Protein AF-A0A9Q3KN08-F1 (afdb_monomer)

Sequence (167 aa):
MHKSVTAKLELLTNTCDRIVSKYHVQDDEMENFSTRNINDQLRALKDYVLEVAESASQFSTHLARSDSGRKKLKEEILAQVEKIHKNYEPNPHMPRNSTALTEEKLSVKESMTPFLGENVISEKDISKLEEWPTFCGEGEYSHIEFIRTIDMLQEDFHIANEIIVGK

Solvent-accessible surface area (backbone atoms only — not comparable to full-atom values): 10447 Å² total; per-residue (Å²): 116,67,72,62,54,52,53,52,50,52,52,47,50,54,50,50,52,54,50,51,55,55,52,54,53,51,52,54,52,52,51,53,52,53,52,51,53,51,52,54,51,52,49,55,51,52,53,52,53,50,54,51,51,52,52,52,53,52,50,52,55,52,50,55,50,50,52,53,51,53,51,51,52,52,54,51,51,52,53,51,51,52,54,49,60,76,71,57,74,83,65,90,85,59,83,80,81,78,78,71,93,62,88,77,84,77,76,90,71,90,82,82,82,85,89,73,80,96,73,80,77,48,75,71,64,67,63,67,55,91,71,72,91,75,88,76,86,82,64,89,80,55,69,67,58,56,50,50,55,52,54,49,48,30,67,80,63,66,53,56,67,52,71,78,71,71,109

pLDDT: mean 70.45, std 17.95, range [32.62, 93.94]

Foldseek 3Di:
DVVVVVVVVVVVVVVVVVVVVVVVVVVVVVVVVVVVVVVVVVVVVVVVVVVVVVVVVVVVVVVVVVVVVVVVVVVVVVVVVVVCVVPDDDDPPDDPPDPDPDPPPDDDDDDDDDDDDDDPPDVVNVVVPPDDPDPPVPDDDDPPVNVVVVVVCCVVRVDDPCVVVVD

Secondary structure (DSSP, 8-state):
-HHHHHHHHHHHHHHHHHHHHHHHHHHHHHHHHHHHHHHHHHHHHHHHHHHHHHHHHHHHHHHHHHHHHHHHHHHHHHHHHHHHHHH-PPPTTS-----------------------S----HHHHTT-S------SSS---HHHHHHHHHHHHHHH---HHHHHT-

Organism: NCBI:txid1389203

Structure (mmCIF, N/CA/C/O backbone):
data_AF-A0A9Q3KN08-F1
#
_entry.id   AF-A0A9Q3KN08-F1
#
loop_
_atom_site.group_PDB
_atom_site.id
_atom_site.type_symbol
_atom_site.label_atom_id
_atom_site.label_alt_id
_atom_site.label_comp_id
_atom_site.label_asym_id
_atom_site.label_entity_id
_atom_site.label_seq_id
_atom_site.pdbx_PDB_ins_code
_atom_site.Cartn_x
_atom_site.Cartn_y
_atom_site.Cartn_z
_atom_site.occupancy
_atom_site.B_iso_or_equiv
_atom_site.auth_seq_id
_atom_site.auth_comp_id
_atom_site.auth_asym_id
_atom_site.auth_atom_id
_atom_site.pdbx_PDB_model_num
ATOM 1 N N . MET A 1 1 ? 49.202 -3.964 -64.948 1.00 61.00 1 MET A N 1
ATOM 2 C CA . MET A 1 1 ? 47.805 -3.982 -64.449 1.00 61.00 1 MET A CA 1
ATOM 3 C C . MET A 1 1 ? 47.645 -4.630 -63.068 1.00 61.00 1 MET A C 1
ATOM 5 O O . MET A 1 1 ? 46.907 -4.074 -62.271 1.00 61.00 1 MET A O 1
ATOM 9 N N . HIS A 1 2 ? 48.361 -5.710 -62.723 1.00 64.31 2 HIS A N 1
ATOM 10 C CA . HIS A 1 2 ? 48.192 -6.418 -61.435 1.00 64.31 2 HIS A CA 1
ATOM 11 C C . HIS A 1 2 ? 48.351 -5.565 -60.158 1.00 64.31 2 HIS A C 1
ATOM 13 O O . HIS A 1 2 ? 47.497 -5.643 -59.285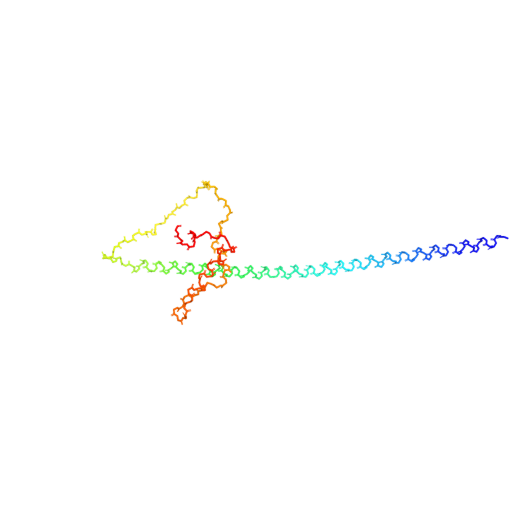 1.00 64.31 2 HIS A O 1
ATOM 19 N N . LYS A 1 3 ? 49.360 -4.684 -60.069 1.00 70.31 3 LYS A N 1
ATOM 20 C CA . LYS A 1 3 ? 49.598 -3.856 -58.864 1.00 70.31 3 LYS A CA 1
ATOM 21 C C . LYS A 1 3 ? 48.425 -2.929 -58.493 1.00 70.31 3 LYS A C 1
ATOM 23 O O . LYS A 1 3 ? 48.208 -2.652 -57.322 1.00 70.31 3 LYS A O 1
ATOM 28 N N . SER A 1 4 ? 47.655 -2.470 -59.485 1.00 76.00 4 SER A N 1
ATOM 29 C CA . SER A 1 4 ? 46.492 -1.597 -59.262 1.00 76.00 4 SER A CA 1
ATOM 30 C C . SER A 1 4 ? 45.286 -2.364 -58.713 1.00 76.00 4 SER A C 1
ATOM 32 O O . SER A 1 4 ? 44.517 -1.817 -57.929 1.00 76.00 4 SER A O 1
ATOM 34 N N . VAL A 1 5 ? 45.138 -3.634 -59.096 1.00 80.94 5 VAL A N 1
ATOM 35 C CA . VAL A 1 5 ? 44.069 -4.505 -58.590 1.00 80.94 5 VAL A CA 1
ATOM 36 C C . VAL A 1 5 ? 44.349 -4.889 -57.139 1.00 80.94 5 VAL A C 1
ATOM 38 O O . VAL A 1 5 ? 43.453 -4.798 -56.307 1.00 80.94 5 VAL A O 1
ATOM 41 N N . THR A 1 6 ? 45.600 -5.220 -56.811 1.00 86.12 6 THR A N 1
ATOM 42 C CA . THR A 1 6 ? 46.008 -5.557 -55.439 1.00 86.12 6 THR A CA 1
ATOM 43 C C . THR A 1 6 ? 45.791 -4.391 -54.472 1.00 86.12 6 THR A C 1
ATOM 45 O O . THR A 1 6 ? 45.184 -4.586 -53.427 1.00 86.12 6 THR A O 1
ATOM 48 N N . ALA A 1 7 ? 46.171 -3.166 -54.854 1.00 86.38 7 ALA A N 1
ATOM 49 C CA . ALA A 1 7 ? 45.967 -1.982 -54.013 1.00 86.38 7 ALA A CA 1
ATOM 50 C C . ALA A 1 7 ? 44.479 -1.667 -53.762 1.00 86.38 7 ALA A C 1
ATOM 52 O O . ALA A 1 7 ? 44.102 -1.230 -52.678 1.00 86.38 7 ALA A O 1
ATOM 53 N N . LYS A 1 8 ? 43.613 -1.903 -54.757 1.00 88.69 8 LYS A N 1
ATOM 54 C CA . LYS A 1 8 ? 42.161 -1.725 -54.601 1.00 88.69 8 LYS A CA 1
ATOM 55 C C . LYS A 1 8 ? 41.542 -2.784 -53.689 1.00 88.69 8 LYS A C 1
ATOM 57 O O . LYS A 1 8 ? 40.646 -2.451 -52.922 1.00 88.69 8 LYS A O 1
ATOM 62 N N . LEU A 1 9 ? 42.016 -4.028 -53.765 1.00 88.69 9 LEU A N 1
ATOM 63 C CA . LEU A 1 9 ? 41.582 -5.100 -52.867 1.00 88.69 9 LEU A CA 1
ATOM 64 C C . LEU A 1 9 ? 42.005 -4.822 -51.425 1.00 88.69 9 LEU A C 1
ATOM 66 O O . LEU A 1 9 ? 41.185 -4.937 -50.527 1.00 88.69 9 LEU A O 1
ATOM 70 N N . GLU A 1 10 ? 43.240 -4.377 -51.211 1.00 92.00 10 GLU A N 1
ATOM 71 C CA . GLU A 1 10 ? 43.739 -4.020 -49.880 1.00 92.00 10 GLU A CA 1
ATOM 72 C C . GLU A 1 10 ? 42.962 -2.843 -49.270 1.00 92.00 10 GLU A C 1
ATOM 74 O O . GLU A 1 10 ? 42.571 -2.885 -48.105 1.00 92.00 10 GLU A O 1
ATOM 79 N N . LEU A 1 11 ? 42.645 -1.822 -50.074 1.00 91.00 11 LEU A N 1
ATOM 80 C CA . LEU A 1 11 ? 41.787 -0.717 -49.643 1.00 91.00 11 LEU A CA 1
ATOM 81 C C . LEU A 1 11 ? 40.379 -1.195 -49.262 1.00 91.00 11 LEU A C 1
ATOM 83 O O . LEU A 1 11 ? 39.814 -0.712 -48.279 1.00 91.00 11 LEU A O 1
ATOM 87 N N . LEU A 1 12 ? 39.811 -2.130 -50.027 1.00 91.50 12 LEU A N 1
ATOM 88 C CA . LEU A 1 12 ? 38.492 -2.688 -49.747 1.00 91.50 12 LEU A CA 1
ATOM 89 C C . LEU A 1 12 ? 38.499 -3.485 -48.440 1.00 91.50 12 LEU A C 1
ATOM 91 O O . LEU A 1 12 ? 37.649 -3.231 -47.593 1.00 91.50 12 LEU A O 1
ATOM 95 N N . THR A 1 13 ? 39.485 -4.360 -48.241 1.00 92.50 13 THR A N 1
ATOM 96 C CA . THR A 1 13 ? 39.648 -5.132 -47.000 1.00 92.50 13 THR A CA 1
ATOM 97 C C . THR A 1 13 ? 39.771 -4.212 -45.790 1.00 92.50 13 THR A C 1
ATOM 99 O O . THR A 1 13 ? 38.979 -4.322 -44.861 1.00 92.50 13 THR A O 1
ATOM 102 N N . ASN A 1 14 ? 40.651 -3.209 -45.852 1.00 90.75 14 ASN A N 1
ATOM 103 C CA . ASN A 1 14 ? 40.814 -2.238 -44.766 1.00 90.75 14 ASN A CA 1
ATOM 104 C C . ASN A 1 14 ? 39.527 -1.448 -44.480 1.00 90.75 14 ASN A C 1
ATOM 106 O O . ASN A 1 14 ? 39.251 -1.070 -43.340 1.00 90.75 14 ASN A O 1
ATOM 110 N N . THR A 1 15 ? 38.724 -1.178 -45.512 1.00 90.81 15 THR A N 1
ATOM 111 C CA . THR A 1 15 ? 37.438 -0.493 -45.345 1.00 90.81 15 THR A CA 1
ATOM 112 C C . THR A 1 15 ? 36.413 -1.407 -44.681 1.00 90.81 15 THR A C 1
ATOM 114 O O . THR A 1 15 ? 35.706 -0.958 -43.779 1.00 90.81 15 THR A O 1
ATOM 117 N N . CYS A 1 16 ? 36.352 -2.678 -45.083 1.00 89.81 16 CYS A N 1
ATOM 118 C CA . CYS A 1 16 ? 35.501 -3.687 -44.460 1.00 89.81 16 CYS A CA 1
ATOM 119 C C . CYS A 1 16 ? 35.864 -3.889 -42.986 1.00 89.81 16 CYS A C 1
ATOM 121 O O . CYS A 1 16 ? 34.974 -3.804 -42.144 1.00 89.81 16 CYS A O 1
ATOM 123 N N . ASP A 1 17 ? 37.147 -4.039 -42.661 1.00 91.12 17 ASP A N 1
ATOM 124 C CA . ASP A 1 17 ? 37.608 -4.215 -41.280 1.00 91.12 17 ASP A CA 1
ATOM 125 C C . ASP A 1 17 ? 37.247 -3.006 -40.416 1.00 91.12 17 ASP A C 1
ATOM 127 O O . ASP A 1 17 ? 36.697 -3.148 -39.325 1.00 91.12 17 ASP A O 1
ATOM 131 N N . ARG A 1 18 ? 37.444 -1.788 -40.937 1.00 88.62 18 ARG A N 1
ATOM 132 C CA . ARG A 1 18 ? 37.076 -0.559 -40.221 1.00 88.62 18 ARG A CA 1
ATOM 133 C C . ARG A 1 18 ? 35.571 -0.449 -39.977 1.00 88.62 18 ARG A C 1
ATOM 135 O O . ARG A 1 18 ? 35.161 0.077 -38.945 1.00 88.62 18 ARG A O 1
ATOM 142 N N . ILE A 1 19 ? 34.753 -0.899 -40.927 1.00 85.06 19 ILE A N 1
ATOM 143 C CA . ILE A 1 19 ? 33.295 -0.943 -40.778 1.00 85.06 19 ILE A CA 1
ATOM 144 C C . ILE A 1 19 ? 32.923 -1.955 -39.692 1.00 85.06 19 ILE A C 1
ATOM 146 O O . ILE A 1 19 ? 32.219 -1.590 -38.756 1.00 85.06 19 ILE A O 1
ATOM 150 N N . VAL A 1 20 ? 33.446 -3.181 -39.769 1.00 85.75 20 VAL A N 1
ATOM 151 C CA . VAL A 1 20 ? 33.169 -4.248 -38.795 1.00 85.75 20 VAL A CA 1
ATOM 152 C C . VAL A 1 20 ? 33.567 -3.822 -37.383 1.00 85.75 20 VAL A C 1
ATOM 154 O O . VAL A 1 20 ? 32.748 -3.919 -36.475 1.00 85.75 20 VAL A O 1
ATOM 157 N N . SER A 1 21 ? 34.766 -3.263 -37.190 1.00 82.62 21 SER A N 1
ATOM 158 C CA . SER A 1 21 ? 35.195 -2.770 -35.875 1.00 82.62 21 SER A CA 1
ATOM 159 C C . SER A 1 21 ? 34.300 -1.650 -35.347 1.00 82.62 21 SER A C 1
ATOM 161 O O . SER A 1 21 ? 34.015 -1.611 -34.155 1.00 82.62 21 SER A O 1
ATOM 163 N N . LYS A 1 22 ? 33.833 -0.744 -36.215 1.00 79.06 22 LYS A N 1
ATOM 164 C CA . LYS A 1 22 ? 32.966 0.363 -35.794 1.00 79.06 22 LYS A CA 1
ATOM 165 C C . LYS A 1 22 ? 31.597 -0.128 -35.319 1.00 79.06 22 LYS A C 1
ATOM 167 O O . LYS A 1 22 ? 31.106 0.378 -34.318 1.00 79.06 22 LYS A O 1
ATOM 172 N N . TYR A 1 23 ? 30.999 -1.085 -36.025 1.00 72.75 23 TYR A N 1
ATOM 173 C CA . TYR A 1 23 ? 29.703 -1.642 -35.633 1.00 72.75 23 TYR A CA 1
ATOM 174 C C . TYR A 1 23 ? 29.814 -2.537 -34.390 1.00 72.75 23 TYR A C 1
ATOM 176 O O . TYR A 1 23 ? 28.980 -2.421 -33.503 1.00 72.75 23 TYR A O 1
ATOM 184 N N . HIS A 1 24 ? 30.888 -3.323 -34.258 1.00 77.44 24 HIS A N 1
ATOM 185 C CA . HIS A 1 24 ? 31.101 -4.169 -33.079 1.00 77.44 24 HIS A CA 1
ATOM 186 C C . HIS A 1 24 ? 31.247 -3.359 -31.778 1.00 77.44 24 HIS A C 1
ATOM 188 O O . HIS A 1 24 ? 30.634 -3.694 -30.772 1.00 77.44 24 HIS A O 1
ATOM 194 N N . VAL A 1 25 ? 31.985 -2.242 -31.813 1.00 68.94 25 VAL A N 1
ATOM 195 C CA . VAL A 1 25 ? 32.132 -1.348 -30.648 1.00 68.94 25 VAL A CA 1
ATOM 196 C C . VAL A 1 25 ? 30.803 -0.687 -30.262 1.00 68.94 25 VAL A C 1
ATOM 198 O O . VAL A 1 25 ? 30.535 -0.507 -29.078 1.00 68.94 25 VAL A O 1
ATOM 201 N N . GLN A 1 26 ? 29.953 -0.340 -31.235 1.00 68.75 26 GLN A N 1
ATOM 202 C CA . GLN A 1 26 ? 28.644 0.254 -30.939 1.00 68.75 26 GLN A CA 1
ATOM 203 C C . GLN A 1 26 ? 27.685 -0.735 -30.268 1.00 68.75 26 GLN A C 1
ATOM 205 O O . GLN A 1 26 ? 26.936 -0.323 -29.381 1.00 68.75 26 GLN A O 1
ATOM 210 N N . ASP A 1 27 ? 27.716 -2.007 -30.666 1.00 67.69 27 ASP A N 1
ATOM 211 C CA . ASP A 1 27 ? 26.886 -3.048 -30.053 1.00 67.69 27 ASP A CA 1
ATOM 212 C C . ASP A 1 27 ? 27.303 -3.287 -28.590 1.00 67.69 27 ASP A C 1
ATOM 214 O O . ASP A 1 27 ? 26.456 -3.241 -27.694 1.00 67.69 27 ASP A O 1
ATOM 218 N N . ASP A 1 28 ? 28.610 -3.399 -28.325 1.00 70.44 28 ASP A N 1
ATOM 219 C CA . ASP A 1 28 ? 29.145 -3.578 -26.968 1.00 70.44 28 ASP A CA 1
ATOM 220 C C . ASP A 1 28 ? 28.837 -2.378 -26.051 1.00 70.44 28 ASP A C 1
ATOM 222 O O . ASP A 1 28 ? 28.521 -2.541 -24.869 1.00 70.44 28 ASP A O 1
ATOM 226 N N . GLU A 1 29 ? 28.925 -1.145 -26.558 1.00 74.00 29 GLU A N 1
ATOM 227 C CA . GLU A 1 29 ? 28.608 0.060 -25.777 1.00 74.00 29 GLU A CA 1
ATOM 228 C C . GLU A 1 29 ? 27.112 0.157 -25.445 1.00 74.00 29 GLU A C 1
ATOM 230 O O . GLU A 1 29 ? 26.745 0.519 -24.320 1.00 74.00 29 GLU A O 1
ATOM 235 N N . MET A 1 30 ? 26.242 -0.199 -26.394 1.00 69.00 30 MET A N 1
ATOM 236 C CA . MET A 1 30 ? 24.790 -0.167 -26.211 1.00 69.00 30 MET A CA 1
ATOM 237 C C . MET A 1 30 ? 24.321 -1.235 -25.216 1.00 69.00 30 MET A C 1
ATOM 239 O O . MET A 1 30 ? 23.494 -0.952 -24.342 1.00 69.00 30 MET A O 1
ATOM 243 N N . GLU A 1 31 ? 24.890 -2.438 -25.291 1.00 71.38 31 GLU A N 1
ATOM 244 C CA . GLU A 1 31 ? 24.594 -3.534 -24.367 1.00 71.38 31 GLU A CA 1
ATOM 245 C C . GLU A 1 31 ? 25.081 -3.221 -22.942 1.00 71.38 31 GLU A C 1
ATOM 247 O O . GLU A 1 31 ? 24.348 -3.415 -21.964 1.00 71.38 31 GLU A O 1
ATOM 252 N N . ASN A 1 32 ? 26.269 -2.624 -22.805 1.00 69.50 32 ASN A N 1
ATOM 253 C CA . ASN A 1 32 ? 26.803 -2.190 -21.512 1.00 69.50 32 ASN A CA 1
ATOM 254 C C . ASN A 1 32 ? 25.994 -1.050 -20.872 1.00 69.50 32 ASN A C 1
ATOM 256 O O . ASN A 1 32 ? 25.834 -1.014 -19.649 1.00 69.50 32 ASN A O 1
ATOM 260 N N . PHE A 1 33 ? 25.469 -0.112 -21.664 1.00 67.88 33 PHE A N 1
ATOM 261 C CA . PHE A 1 33 ? 24.618 0.960 -21.140 1.00 67.88 33 PHE A CA 1
ATOM 262 C C . PHE A 1 33 ? 23.261 0.422 -20.664 1.00 67.88 33 PHE A C 1
ATOM 264 O O . PHE A 1 33 ? 22.811 0.749 -19.563 1.00 67.88 33 PHE A O 1
ATOM 271 N N . SER A 1 34 ? 22.639 -0.453 -21.461 1.00 75.94 34 SER A N 1
ATOM 272 C CA . SER A 1 34 ? 21.354 -1.083 -21.136 1.00 75.94 34 SER A CA 1
ATOM 273 C C . SER A 1 34 ? 21.436 -1.925 -19.857 1.00 75.94 34 SER A C 1
ATOM 275 O O . SER A 1 34 ? 20.626 -1.768 -18.941 1.00 75.94 34 SER A O 1
ATOM 277 N N . THR A 1 35 ? 22.471 -2.757 -19.732 1.00 72.50 35 THR A N 1
ATOM 278 C CA . THR A 1 35 ? 22.673 -3.616 -18.554 1.00 72.50 35 THR A CA 1
ATOM 279 C C . THR A 1 35 ? 22.975 -2.829 -17.281 1.00 72.50 35 THR A C 1
ATOM 281 O O . THR A 1 35 ? 22.457 -3.177 -16.219 1.00 72.50 35 THR A O 1
ATOM 284 N N . ARG A 1 36 ? 23.764 -1.747 -17.343 1.00 74.69 36 ARG A N 1
ATOM 285 C CA . ARG A 1 36 ? 24.000 -0.875 -16.174 1.00 74.69 36 ARG A CA 1
ATOM 286 C C . ARG A 1 36 ? 22.716 -0.211 -15.691 1.00 74.69 36 ARG A C 1
ATOM 288 O O . ARG A 1 36 ? 22.416 -0.288 -14.505 1.00 74.69 36 ARG A O 1
ATOM 295 N N . ASN A 1 37 ? 21.926 0.338 -16.612 1.00 84.06 37 ASN A N 1
ATOM 296 C CA . ASN A 1 37 ? 20.651 0.973 -16.287 1.00 84.06 37 ASN A CA 1
ATOM 297 C C . ASN A 1 37 ? 19.670 -0.007 -15.615 1.00 84.06 37 ASN A C 1
ATOM 299 O O . ASN A 1 37 ? 19.077 0.311 -14.587 1.00 84.06 37 ASN A O 1
ATOM 303 N N . ILE A 1 38 ? 19.551 -1.231 -16.138 1.00 86.75 38 ILE A N 1
ATOM 304 C CA . ILE A 1 38 ? 18.696 -2.272 -15.543 1.00 86.75 38 ILE A CA 1
ATOM 305 C C . ILE A 1 38 ? 19.187 -2.660 -14.142 1.00 86.75 38 ILE A C 1
ATOM 307 O O . ILE A 1 38 ? 18.383 -2.822 -13.227 1.00 86.75 38 ILE A O 1
ATOM 311 N N . ASN A 1 39 ? 20.500 -2.791 -13.947 1.00 86.62 39 ASN A N 1
ATOM 312 C CA . ASN A 1 39 ? 21.064 -3.138 -12.642 1.00 86.62 39 ASN A CA 1
ATOM 313 C C . ASN A 1 39 ? 20.846 -2.039 -11.594 1.00 86.62 39 ASN A C 1
ATOM 315 O O . ASN A 1 39 ? 20.570 -2.352 -10.434 1.00 86.62 39 ASN A O 1
ATOM 319 N N . ASP A 1 40 ? 20.929 -0.770 -11.989 1.00 86.38 40 ASP A N 1
ATOM 320 C CA . ASP A 1 40 ? 20.643 0.354 -11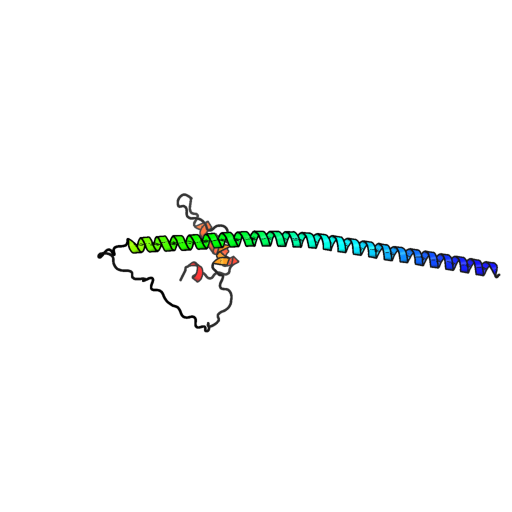.096 1.00 86.38 40 ASP A CA 1
ATOM 321 C C . ASP A 1 40 ? 19.150 0.413 -10.737 1.00 86.38 40 ASP A C 1
ATOM 323 O O . ASP A 1 40 ? 18.807 0.591 -9.567 1.00 86.38 40 ASP A O 1
ATOM 327 N N . GLN A 1 41 ? 18.257 0.149 -11.698 1.00 89.25 41 GLN A N 1
ATOM 328 C CA . GLN A 1 41 ? 16.819 0.007 -11.438 1.00 89.25 41 GLN A CA 1
ATOM 329 C C . GLN A 1 41 ? 16.507 -1.171 -10.505 1.00 89.25 41 GLN A C 1
ATOM 331 O O . GLN A 1 41 ? 15.709 -1.030 -9.580 1.00 89.25 41 GLN A O 1
ATOM 336 N N . LEU A 1 42 ? 17.160 -2.322 -10.697 1.00 90.56 42 LEU A N 1
ATOM 337 C CA . LEU A 1 42 ? 17.016 -3.485 -9.817 1.00 90.56 42 LEU A CA 1
ATOM 338 C C . LEU A 1 42 ? 17.514 -3.197 -8.400 1.00 90.56 42 LEU A C 1
ATOM 340 O O . LEU A 1 42 ? 16.900 -3.657 -7.437 1.00 90.56 42 LEU A O 1
ATOM 344 N N . ARG A 1 43 ? 18.603 -2.433 -8.255 1.00 91.81 43 ARG A N 1
ATOM 345 C CA . ARG A 1 43 ? 19.104 -2.009 -6.942 1.00 91.81 43 ARG A CA 1
ATOM 346 C C . ARG A 1 43 ? 18.102 -1.090 -6.247 1.00 91.81 43 ARG A C 1
ATOM 348 O O . ARG A 1 43 ? 17.723 -1.382 -5.120 1.00 91.81 43 ARG A O 1
ATOM 355 N N . ALA A 1 44 ? 17.612 -0.064 -6.941 1.00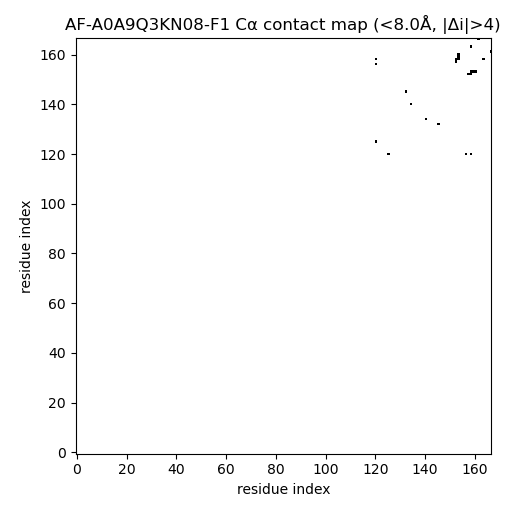 89.25 44 ALA A N 1
ATOM 356 C CA . ALA A 1 44 ? 16.609 0.851 -6.398 1.00 89.25 44 ALA A CA 1
ATOM 357 C C . ALA A 1 44 ? 15.320 0.120 -5.985 1.00 89.25 44 ALA A C 1
ATOM 359 O O . ALA A 1 44 ? 14.777 0.366 -4.910 1.00 89.25 44 ALA A O 1
ATOM 360 N N . LEU A 1 45 ? 14.857 -0.832 -6.803 1.00 92.75 45 LEU A N 1
ATOM 361 C CA . LEU A 1 45 ? 13.690 -1.650 -6.478 1.00 92.75 45 LEU A CA 1
ATOM 362 C C . LEU A 1 45 ? 13.933 -2.528 -5.245 1.00 92.75 45 LEU A C 1
ATOM 364 O O . LEU A 1 45 ? 13.048 -2.670 -4.405 1.00 92.75 45 LEU A O 1
ATOM 368 N N . LYS A 1 46 ? 15.127 -3.112 -5.121 1.00 93.94 46 LYS A N 1
ATOM 369 C CA . LYS A 1 46 ? 15.494 -3.933 -3.964 1.00 93.94 46 LYS A CA 1
ATOM 370 C C . LYS A 1 46 ? 15.495 -3.120 -2.671 1.00 93.94 46 LYS A C 1
ATOM 372 O O . LYS A 1 46 ? 14.980 -3.606 -1.667 1.00 93.94 46 LYS A O 1
ATOM 377 N N . ASP A 1 47 ? 16.038 -1.909 -2.709 1.00 91.38 47 ASP A N 1
ATOM 378 C CA . ASP A 1 47 ? 16.082 -1.018 -1.548 1.00 91.38 47 ASP A CA 1
ATOM 379 C C . ASP A 1 47 ? 14.663 -0.593 -1.133 1.00 91.38 47 ASP A C 1
ATOM 381 O O . ASP A 1 47 ? 14.312 -0.688 0.042 1.00 91.38 47 ASP A O 1
ATOM 385 N N . TYR A 1 48 ? 13.801 -0.265 -2.103 1.00 93.00 48 TYR A N 1
ATOM 386 C CA . TYR A 1 48 ? 12.388 0.040 -1.851 1.00 93.00 48 TYR A CA 1
ATOM 387 C C . TYR A 1 48 ? 11.628 -1.136 -1.216 1.00 93.00 48 TYR A C 1
ATOM 389 O O . TYR A 1 48 ? 10.877 -0.962 -0.258 1.00 93.00 48 TYR A O 1
ATOM 397 N N . VAL A 1 49 ? 11.836 -2.361 -1.710 1.00 93.25 49 VAL A N 1
ATOM 398 C CA . VAL A 1 49 ? 11.217 -3.563 -1.123 1.00 93.25 49 VAL A CA 1
ATOM 399 C C . VAL A 1 49 ? 11.668 -3.768 0.326 1.00 93.25 49 VAL A C 1
ATOM 401 O O . VAL A 1 49 ? 10.864 -4.195 1.158 1.00 93.25 49 VAL A O 1
ATOM 404 N N . LEU A 1 50 ? 12.926 -3.451 0.644 1.00 93.62 50 LEU A N 1
ATOM 405 C CA . LEU A 1 50 ? 13.445 -3.537 2.007 1.00 93.62 50 LEU A CA 1
ATOM 406 C C . LEU A 1 50 ? 12.740 -2.539 2.939 1.00 93.62 50 LEU A C 1
ATOM 408 O O . LEU A 1 50 ? 12.277 -2.927 4.009 1.00 93.62 50 LEU A O 1
ATOM 412 N N . GLU A 1 51 ? 12.583 -1.290 2.500 1.00 92.56 51 GLU A N 1
ATOM 413 C CA . GLU A 1 51 ? 11.891 -0.232 3.251 1.00 92.56 51 GLU A CA 1
ATOM 414 C C . GLU A 1 51 ? 10.416 -0.580 3.516 1.00 92.56 51 GLU A C 1
ATOM 416 O O . GLU A 1 51 ? 9.902 -0.417 4.630 1.00 92.56 51 GLU A O 1
ATOM 421 N N . VAL A 1 52 ? 9.731 -1.136 2.511 1.00 92.12 52 VAL A N 1
ATOM 422 C CA . VAL A 1 52 ? 8.350 -1.619 2.654 1.00 92.12 52 VAL A CA 1
ATOM 423 C C . VAL A 1 52 ? 8.272 -2.773 3.656 1.00 92.12 52 VAL A C 1
ATOM 425 O O . VAL A 1 52 ? 7.362 -2.803 4.488 1.00 92.12 52 VAL A O 1
ATOM 428 N N . ALA A 1 53 ? 9.223 -3.710 3.622 1.00 91.81 53 ALA A N 1
ATOM 429 C CA . ALA A 1 53 ? 9.263 -4.827 4.565 1.00 91.81 53 ALA A CA 1
ATOM 430 C C . ALA A 1 53 ? 9.501 -4.356 6.011 1.00 91.81 53 ALA A C 1
ATOM 432 O O . ALA A 1 53 ? 8.851 -4.850 6.939 1.00 91.81 53 ALA A O 1
ATOM 433 N N . GLU A 1 54 ? 10.381 -3.374 6.214 1.00 92.75 54 GLU A N 1
ATOM 434 C CA . GLU A 1 54 ? 10.614 -2.759 7.524 1.00 92.75 54 GLU A CA 1
ATOM 435 C C . GLU A 1 54 ? 9.363 -2.041 8.041 1.00 92.75 54 GLU A C 1
ATOM 437 O O . GLU A 1 54 ? 8.953 -2.258 9.185 1.00 92.75 54 GLU A O 1
ATOM 442 N N . SER A 1 55 ? 8.697 -1.268 7.183 1.00 90.56 55 SER A N 1
ATOM 443 C CA . SER A 1 55 ? 7.448 -0.575 7.518 1.00 90.56 55 SER A CA 1
ATOM 444 C C . SER A 1 55 ? 6.327 -1.555 7.887 1.00 90.56 55 SER A C 1
ATOM 446 O O . SER A 1 55 ? 5.629 -1.368 8.887 1.00 90.56 55 SER A O 1
ATOM 448 N N . ALA A 1 56 ? 6.185 -2.654 7.139 1.00 89.06 56 ALA A N 1
ATOM 449 C CA . ALA A 1 56 ? 5.212 -3.705 7.437 1.00 89.06 56 ALA A CA 1
ATOM 450 C C . ALA A 1 56 ? 5.499 -4.399 8.780 1.00 89.06 56 ALA A C 1
ATOM 452 O O . ALA A 1 56 ? 4.578 -4.673 9.557 1.00 89.06 56 ALA A O 1
ATOM 453 N N . SER A 1 57 ? 6.777 -4.644 9.088 1.00 89.69 57 SER A N 1
ATOM 454 C CA . SER A 1 57 ? 7.202 -5.197 10.378 1.00 89.69 57 SER A CA 1
ATOM 455 C C . SER A 1 57 ? 6.824 -4.267 11.534 1.00 89.69 57 SER A C 1
ATOM 457 O O . SER A 1 57 ? 6.202 -4.702 12.508 1.00 89.69 57 SER A O 1
ATOM 459 N N . GLN A 1 58 ? 7.102 -2.967 11.402 1.00 90.62 58 GLN A N 1
ATOM 460 C CA . GLN A 1 58 ? 6.721 -1.969 12.404 1.00 90.62 58 GLN A CA 1
ATOM 461 C C . GLN A 1 58 ? 5.204 -1.948 12.621 1.00 90.62 58 GLN A C 1
ATOM 463 O O . GLN A 1 58 ? 4.751 -2.050 13.765 1.00 90.62 58 GLN A O 1
ATOM 468 N N . PHE A 1 59 ? 4.413 -1.914 11.547 1.00 87.25 59 PHE A N 1
ATOM 469 C CA . PHE A 1 59 ? 2.952 -1.943 11.635 1.00 87.25 59 PHE A CA 1
ATOM 470 C C . PHE A 1 59 ? 2.433 -3.179 12.387 1.00 87.25 59 PHE A C 1
ATOM 472 O O . PHE A 1 59 ? 1.606 -3.053 13.292 1.00 87.25 59 PHE A O 1
ATOM 479 N N . SER A 1 60 ? 2.976 -4.363 12.090 1.00 86.94 60 SER A N 1
ATOM 480 C CA . SER A 1 60 ? 2.631 -5.608 12.791 1.00 86.94 60 SER A CA 1
ATOM 481 C C . SER A 1 60 ? 2.865 -5.504 14.305 1.00 86.94 60 SER A C 1
ATOM 483 O O . SER A 1 60 ? 2.005 -5.880 15.107 1.00 86.94 60 SER A O 1
ATOM 485 N N . THR A 1 61 ? 3.990 -4.915 14.728 1.00 87.31 61 THR A N 1
ATOM 486 C CA . THR A 1 61 ? 4.266 -4.728 16.164 1.00 87.31 61 THR A CA 1
ATOM 487 C C . THR A 1 61 ? 3.292 -3.760 16.836 1.00 87.31 61 THR A C 1
ATOM 489 O O . THR A 1 61 ? 2.888 -3.990 17.981 1.00 87.31 61 THR A O 1
ATOM 492 N N . HIS A 1 62 ? 2.875 -2.700 16.138 1.00 85.25 62 HIS A N 1
ATOM 493 C CA . HIS A 1 62 ? 1.865 -1.766 16.632 1.00 85.25 62 HIS A CA 1
ATOM 494 C C . HIS A 1 62 ? 0.498 -2.439 16.783 1.00 85.25 62 HIS A C 1
ATOM 496 O O . HIS A 1 62 ? -0.154 -2.258 17.815 1.00 85.25 62 HIS A O 1
ATOM 502 N N . LEU A 1 63 ? 0.100 -3.270 15.817 1.00 85.88 63 LEU A N 1
ATOM 503 C CA . LEU A 1 63 ? -1.148 -4.029 15.880 1.00 85.88 63 LEU A CA 1
ATOM 504 C C . LEU A 1 63 ? -1.159 -4.991 17.076 1.00 85.88 63 LEU A C 1
ATOM 506 O O . LEU A 1 63 ? -2.092 -4.968 17.875 1.00 85.88 63 LEU A O 1
ATOM 510 N N . ALA A 1 64 ? -0.073 -5.742 17.285 1.00 85.56 64 ALA A N 1
ATOM 511 C CA . ALA A 1 64 ? 0.052 -6.656 18.422 1.00 85.56 64 ALA A CA 1
ATOM 512 C C . ALA A 1 64 ? -0.028 -5.935 19.784 1.00 85.56 64 ALA A C 1
ATOM 514 O O . ALA A 1 64 ? -0.621 -6.445 20.741 1.00 85.56 64 ALA A O 1
ATOM 515 N N . ARG A 1 65 ? 0.544 -4.727 19.888 1.00 86.00 65 ARG A N 1
ATOM 516 C CA . ARG A 1 65 ? 0.423 -3.884 21.092 1.00 86.00 65 ARG A CA 1
ATOM 517 C C . ARG A 1 65 ? -1.011 -3.403 21.303 1.00 86.00 65 ARG A C 1
ATOM 519 O O . ARG A 1 65 ? -1.492 -3.450 22.436 1.00 86.00 65 ARG A O 1
ATOM 526 N N . SER A 1 66 ? -1.680 -2.981 20.233 1.00 86.69 66 SER A N 1
ATOM 527 C CA . SER A 1 66 ? -3.082 -2.553 20.268 1.00 86.69 66 SER A CA 1
ATOM 528 C C . SER A 1 66 ? -4.002 -3.687 20.724 1.00 86.69 66 SER A C 1
ATOM 530 O O . SER A 1 66 ? -4.786 -3.507 21.656 1.00 86.69 66 SER A O 1
ATOM 532 N N . ASP A 1 67 ? -3.832 -4.892 20.177 1.00 86.75 67 ASP A N 1
ATOM 533 C CA . ASP A 1 67 ? -4.614 -6.071 20.566 1.00 86.75 67 ASP A CA 1
ATOM 534 C C . ASP A 1 67 ? -4.406 -6.452 22.035 1.00 86.75 67 ASP A C 1
ATOM 536 O O . ASP A 1 67 ? -5.363 -6.778 22.743 1.00 86.75 67 ASP A O 1
ATOM 540 N N . SER A 1 68 ? -3.167 -6.355 22.526 1.00 88.38 68 SER A N 1
ATOM 541 C CA . SER A 1 68 ? -2.854 -6.560 23.944 1.00 88.38 68 SER A CA 1
ATOM 542 C C . SER A 1 68 ? -3.549 -5.525 24.836 1.00 88.38 68 SER A C 1
ATOM 544 O O . SER A 1 68 ? -4.148 -5.885 25.852 1.00 88.38 68 SER A O 1
ATOM 546 N N . GLY A 1 69 ? -3.541 -4.248 24.435 1.00 88.50 69 GLY A N 1
ATOM 547 C CA . GLY A 1 69 ? -4.268 -3.178 25.124 1.00 88.50 69 GLY A CA 1
ATOM 548 C C . GLY A 1 69 ? -5.778 -3.416 25.139 1.00 88.50 69 GLY A C 1
ATOM 549 O O . GLY A 1 69 ? -6.405 -3.361 26.198 1.00 88.50 69 GLY A O 1
ATOM 550 N N . ARG A 1 70 ? -6.355 -3.785 23.989 1.00 88.19 70 ARG A N 1
ATOM 551 C CA . ARG A 1 70 ? -7.783 -4.100 23.851 1.00 88.19 70 ARG A CA 1
ATOM 552 C C . ARG A 1 70 ? -8.194 -5.274 24.732 1.00 88.19 70 ARG A C 1
ATOM 554 O O . ARG A 1 70 ? -9.254 -5.233 25.355 1.00 88.19 70 ARG A O 1
ATOM 561 N N . LYS A 1 71 ? -7.361 -6.316 24.809 1.00 90.88 71 LYS A N 1
ATOM 562 C CA . LYS A 1 71 ? -7.614 -7.480 25.665 1.00 90.88 71 LYS A CA 1
ATOM 563 C C . LYS A 1 71 ? -7.628 -7.097 27.146 1.00 90.88 71 LYS A C 1
ATOM 565 O O . LYS A 1 71 ? -8.570 -7.464 27.840 1.00 90.88 71 LYS A O 1
ATOM 570 N N . LYS A 1 72 ? -6.647 -6.310 27.601 1.00 92.06 72 LYS A N 1
ATOM 571 C CA . LYS A 1 72 ? -6.592 -5.818 28.989 1.00 92.06 72 LYS A CA 1
ATOM 572 C C . LYS A 1 72 ? -7.803 -4.962 29.346 1.00 92.06 72 LYS A C 1
ATOM 574 O O . LYS A 1 72 ? -8.415 -5.189 30.382 1.00 92.06 72 LYS A O 1
ATOM 579 N N . LEU A 1 73 ? -8.192 -4.035 28.468 1.00 91.31 73 LEU A N 1
ATOM 580 C CA . LEU A 1 73 ? -9.370 -3.195 28.688 1.00 91.31 73 LEU A CA 1
ATOM 581 C C . LEU A 1 73 ? -10.650 -4.036 28.789 1.00 91.31 73 LEU A C 1
ATOM 583 O O . LEU A 1 73 ? -11.483 -3.800 29.658 1.00 91.31 73 LEU A O 1
ATOM 587 N N . LYS A 1 74 ? -10.794 -5.055 27.934 1.00 91.94 74 LYS A N 1
ATOM 588 C CA . LYS A 1 74 ? -11.930 -5.982 27.994 1.00 91.94 74 LYS A CA 1
ATOM 589 C C . LYS A 1 74 ? -11.977 -6.745 29.322 1.00 91.94 74 LYS A C 1
ATOM 591 O O . LYS A 1 74 ? -13.054 -6.888 29.894 1.00 91.94 74 LYS A O 1
ATOM 596 N N . GLU A 1 75 ? -10.834 -7.228 29.805 1.00 91.25 75 GLU A N 1
ATOM 597 C CA . GLU A 1 75 ? -10.728 -7.907 31.104 1.00 91.25 75 GLU A CA 1
ATOM 598 C C . GLU A 1 75 ? -11.070 -6.963 32.269 1.00 91.25 75 GLU A C 1
ATOM 600 O O . GLU A 1 75 ? -11.807 -7.351 33.174 1.00 91.25 75 GLU A O 1
ATOM 605 N N . GLU A 1 76 ? -10.622 -5.707 32.219 1.00 93.00 76 GLU A N 1
ATOM 606 C CA . GLU A 1 76 ? -10.935 -4.699 33.236 1.00 93.00 76 GLU A CA 1
ATOM 607 C C . GLU A 1 76 ? -12.425 -4.330 33.265 1.00 93.00 76 GLU A C 1
ATOM 609 O O . GLU A 1 76 ? -13.025 -4.291 34.340 1.00 93.00 76 GLU A O 1
ATOM 614 N N . ILE A 1 77 ? -13.050 -4.131 32.099 1.00 90.38 77 ILE A N 1
ATOM 615 C CA . ILE A 1 77 ? -14.497 -3.881 31.997 1.00 90.38 77 ILE A CA 1
ATOM 616 C C . ILE A 1 77 ? -15.279 -5.051 32.598 1.00 90.38 77 ILE A C 1
ATOM 618 O O . ILE A 1 77 ? -16.189 -4.833 33.396 1.00 90.38 77 ILE A O 1
ATOM 622 N N . LEU A 1 78 ? -14.913 -6.293 32.263 1.00 91.25 78 LEU A N 1
ATOM 623 C CA . LEU A 1 78 ? -15.569 -7.481 32.817 1.00 91.25 78 LEU A CA 1
ATOM 624 C C . LEU A 1 78 ? -15.441 -7.541 34.345 1.00 91.25 78 LEU A C 1
ATOM 626 O O . LEU A 1 78 ? -16.436 -7.784 35.029 1.00 91.25 78 LEU A O 1
ATOM 630 N N . ALA A 1 79 ? -14.257 -7.248 34.887 1.00 89.38 79 ALA A N 1
ATOM 631 C CA . ALA A 1 79 ? -14.039 -7.208 36.331 1.00 89.38 79 ALA A CA 1
ATOM 632 C C . ALA A 1 79 ? -14.866 -6.107 37.023 1.00 89.38 79 ALA A C 1
ATOM 634 O O . ALA A 1 79 ? -15.416 -6.327 38.107 1.00 89.38 79 ALA A O 1
ATOM 635 N N . GLN A 1 80 ? -14.996 -4.928 36.405 1.00 86.44 80 GLN A N 1
ATOM 636 C CA . GLN A 1 80 ? -15.830 -3.845 36.934 1.00 86.44 80 GLN A CA 1
ATOM 637 C C . GLN A 1 80 ? -17.322 -4.197 36.897 1.00 86.44 80 GLN A C 1
ATOM 639 O O . GLN A 1 80 ? -18.018 -3.978 37.889 1.00 86.44 80 GLN A O 1
ATOM 644 N N . VAL A 1 81 ? -17.806 -4.794 35.805 1.00 86.19 81 VAL A N 1
ATOM 645 C CA . VAL A 1 81 ? -19.197 -5.265 35.687 1.00 86.19 81 VAL A CA 1
ATOM 646 C C . VAL A 1 81 ? -19.509 -6.315 36.753 1.00 86.19 81 VAL A C 1
ATOM 648 O O . VAL A 1 81 ? -20.545 -6.231 37.412 1.00 86.19 81 VAL A O 1
ATOM 651 N N . GLU A 1 82 ? -18.603 -7.265 36.996 1.00 84.50 82 GLU A N 1
ATOM 652 C CA . GLU A 1 82 ? -18.783 -8.274 38.046 1.00 84.50 82 GLU A CA 1
ATOM 653 C C . GLU A 1 82 ? -18.846 -7.640 39.446 1.00 84.50 82 GLU A C 1
ATOM 655 O O . GLU A 1 82 ? -19.669 -8.029 40.279 1.00 84.50 82 GLU A O 1
ATOM 660 N N . LYS A 1 83 ? -18.021 -6.617 39.705 1.00 85.38 83 LYS A N 1
ATOM 661 C CA . LYS A 1 83 ? -18.046 -5.859 40.965 1.00 85.38 83 LYS A CA 1
ATOM 662 C C . LYS A 1 83 ? -19.361 -5.098 41.156 1.00 85.38 83 LYS A C 1
ATOM 664 O O . LYS A 1 83 ? -19.876 -5.066 42.273 1.00 85.38 83 LYS A O 1
ATOM 669 N N . ILE A 1 84 ? -19.909 -4.510 40.091 1.00 81.81 84 ILE A N 1
ATOM 670 C CA . ILE A 1 84 ? -21.220 -3.844 40.122 1.00 81.81 84 ILE A CA 1
ATOM 671 C C . ILE A 1 84 ? -22.314 -4.867 40.424 1.00 81.81 84 ILE A C 1
ATOM 673 O O . ILE A 1 84 ? -23.100 -4.644 41.338 1.00 81.81 84 ILE A O 1
ATOM 677 N N . HIS A 1 85 ? -22.327 -6.011 39.734 1.00 76.06 85 HIS A N 1
ATOM 678 C CA . HIS A 1 85 ? -23.318 -7.061 39.977 1.00 76.06 85 HIS A CA 1
ATOM 679 C C . HIS A 1 85 ? -23.288 -7.599 41.412 1.00 76.06 85 HIS A C 1
ATOM 681 O O . HIS A 1 85 ? -24.347 -7.820 41.989 1.00 76.06 85 HIS A O 1
ATOM 687 N N . LYS A 1 86 ? -22.105 -7.776 42.015 1.00 76.19 86 LYS A N 1
ATOM 688 C CA . LYS A 1 86 ? -21.990 -8.254 43.407 1.00 76.19 86 LYS A CA 1
ATOM 689 C C . LYS A 1 86 ? -22.496 -7.249 44.445 1.00 76.19 86 LYS A C 1
ATOM 691 O O . LYS A 1 86 ? -22.932 -7.666 45.511 1.00 76.19 86 LYS A O 1
ATOM 696 N N . ASN A 1 87 ? -22.440 -5.953 44.140 1.00 73.50 87 ASN A N 1
ATOM 697 C CA . ASN A 1 87 ? -22.850 -4.879 45.050 1.00 73.50 87 ASN A CA 1
ATOM 698 C C . ASN A 1 87 ? -24.248 -4.321 44.741 1.00 73.50 87 ASN A C 1
ATOM 700 O O . ASN A 1 87 ? -24.696 -3.387 45.405 1.00 73.50 87 ASN A O 1
ATOM 704 N N . TYR A 1 88 ? -24.921 -4.849 43.719 1.00 68.19 88 TYR A N 1
ATOM 705 C CA . TYR A 1 88 ? -26.248 -4.404 43.329 1.00 68.19 88 TYR A CA 1
ATOM 706 C C . TYR A 1 88 ? -27.312 -5.142 44.145 1.00 68.19 88 TYR A C 1
ATOM 708 O O . TYR A 1 88 ? -27.610 -6.307 43.883 1.00 68.19 88 TYR A O 1
ATOM 716 N N . GLU A 1 89 ? -27.926 -4.451 45.106 1.00 65.94 89 GLU A N 1
ATOM 717 C CA . GLU A 1 89 ? -29.217 -4.879 45.639 1.00 65.94 89 GLU A CA 1
ATOM 718 C C . GLU A 1 89 ? -30.345 -4.340 44.742 1.00 65.94 89 GLU A C 1
ATOM 720 O O . GLU A 1 89 ? -30.415 -3.131 44.494 1.00 65.94 89 GLU A O 1
ATOM 725 N N . PRO A 1 90 ? -31.233 -5.205 44.222 1.00 63.44 90 PRO A N 1
ATOM 726 C CA . PRO A 1 90 ? -32.310 -4.771 43.348 1.00 63.44 90 PRO A CA 1
ATOM 727 C C . PRO A 1 90 ? -33.300 -3.894 44.118 1.00 63.44 90 PRO A C 1
ATOM 729 O O . PRO A 1 90 ? -33.961 -4.351 45.048 1.00 63.44 90 PRO A O 1
ATOM 732 N N . ASN A 1 91 ? -33.428 -2.635 43.697 1.00 64.50 91 ASN A N 1
ATOM 733 C CA . ASN A 1 91 ? -34.403 -1.707 44.260 1.00 64.50 91 ASN A CA 1
ATOM 734 C C . ASN A 1 91 ? -35.835 -2.205 43.953 1.00 64.50 91 ASN A C 1
ATOM 736 O O . ASN A 1 91 ? -36.207 -2.276 42.777 1.00 64.50 91 ASN A O 1
ATOM 740 N N . PRO A 1 92 ? -36.660 -2.526 44.969 1.00 64.44 92 PRO A N 1
ATOM 741 C CA . PRO A 1 92 ? -37.991 -3.106 44.777 1.00 64.44 92 PRO A CA 1
ATOM 742 C C . PRO A 1 92 ? -39.020 -2.136 44.172 1.00 64.44 92 PRO A C 1
ATOM 744 O O . PRO A 1 92 ? -40.120 -2.56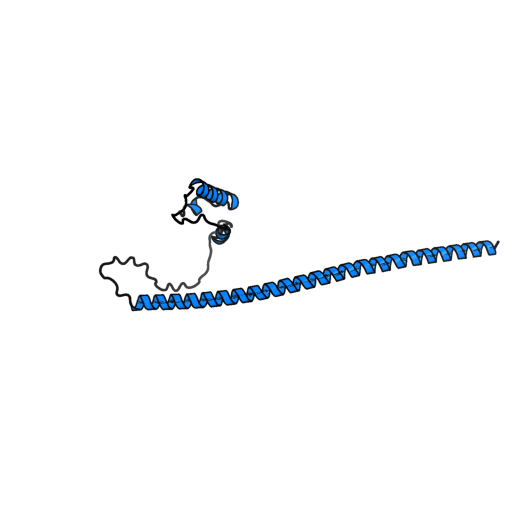1 43.825 1.00 64.44 92 PRO A O 1
ATOM 747 N N . HIS A 1 93 ? -38.689 -0.848 44.031 1.00 57.66 93 HIS A N 1
ATOM 748 C CA . HIS A 1 93 ? -39.601 0.183 43.523 1.00 57.66 93 HIS A CA 1
ATOM 749 C C . HIS A 1 93 ? -39.312 0.651 42.092 1.00 57.66 93 HIS A C 1
ATOM 751 O O . HIS A 1 93 ? -40.022 1.525 41.594 1.00 57.66 93 HIS A O 1
ATOM 757 N N . MET A 1 94 ? -38.315 0.083 41.404 1.00 56.38 94 MET A N 1
ATOM 758 C CA . MET A 1 94 ? -38.112 0.363 39.980 1.00 56.38 94 MET A CA 1
ATOM 759 C C . MET A 1 94 ? -38.890 -0.629 39.100 1.00 56.38 94 MET A C 1
ATOM 761 O O . MET A 1 94 ? -38.810 -1.838 39.338 1.00 56.38 94 MET A O 1
ATOM 765 N N . PRO A 1 95 ? -39.603 -0.164 38.053 1.00 52.88 95 PRO A N 1
ATOM 766 C CA . PRO A 1 95 ? -40.112 -1.052 37.018 1.00 52.88 95 PRO A CA 1
ATOM 767 C C . PRO A 1 95 ? -38.929 -1.805 36.406 1.00 52.88 95 PRO A C 1
ATOM 769 O O . PRO A 1 95 ? -37.943 -1.202 35.984 1.00 52.88 95 PRO A O 1
ATOM 772 N N . ARG A 1 96 ? -38.997 -3.137 36.388 1.00 54.38 96 ARG A N 1
ATOM 773 C CA . ARG A 1 96 ? -38.009 -3.959 35.689 1.00 54.38 96 ARG A CA 1
ATOM 774 C C . ARG A 1 96 ? -38.215 -3.798 34.188 1.00 54.38 96 ARG A C 1
ATOM 776 O O . ARG A 1 96 ? -39.025 -4.500 33.590 1.00 54.38 96 ARG A O 1
ATOM 783 N N . ASN A 1 97 ? -37.437 -2.923 33.571 1.00 47.50 97 ASN A N 1
ATOM 784 C CA . ASN A 1 97 ? -37.222 -2.933 32.130 1.00 47.50 97 ASN A CA 1
ATOM 785 C C . ASN A 1 97 ? -36.269 -4.104 31.850 1.00 47.50 97 ASN A C 1
ATOM 787 O O . ASN A 1 97 ? -35.061 -3.926 31.724 1.00 47.50 97 ASN A O 1
ATOM 791 N N . SER A 1 98 ? -36.781 -5.333 31.886 1.00 45.62 98 SER A N 1
ATOM 792 C CA . SER A 1 98 ? -35.983 -6.527 31.623 1.00 45.62 98 SER A CA 1
ATOM 793 C C . SER A 1 98 ? -35.649 -6.631 30.134 1.00 45.62 98 SER A C 1
ATOM 795 O O . SER A 1 98 ? -36.319 -7.341 29.396 1.00 45.62 98 SER A O 1
ATOM 797 N N . THR A 1 99 ? -34.560 -6.002 29.705 1.00 45.62 99 THR A N 1
ATOM 798 C CA . THR A 1 99 ? -33.663 -6.613 28.715 1.00 45.62 99 THR A CA 1
ATOM 799 C C . THR A 1 99 ? -32.572 -7.318 29.501 1.00 45.62 99 THR A C 1
ATOM 801 O O . THR A 1 99 ? -31.517 -6.774 29.814 1.00 45.62 99 THR A O 1
ATOM 804 N N . ALA A 1 100 ? -32.899 -8.537 29.922 1.00 40.00 100 ALA A N 1
ATOM 805 C CA . ALA A 1 100 ? -31.952 -9.443 30.535 1.00 40.00 100 ALA A CA 1
ATOM 806 C C . ALA A 1 100 ? -30.804 -9.703 29.549 1.00 40.00 100 ALA A C 1
ATOM 808 O O . ALA A 1 100 ? -31.026 -10.243 28.465 1.00 40.00 100 ALA A O 1
ATOM 809 N N . LEU A 1 101 ? -29.576 -9.363 29.957 1.00 44.59 101 LEU A N 1
ATOM 810 C CA . LEU A 1 101 ? -28.382 -10.080 29.519 1.00 44.59 101 LEU A CA 1
ATOM 811 C C . LEU A 1 101 ? -28.542 -11.534 29.976 1.00 44.59 101 LEU A C 1
ATOM 813 O O . LEU A 1 101 ? -28.088 -11.931 31.045 1.00 44.59 101 LEU A O 1
ATOM 817 N N . THR A 1 102 ? -29.260 -12.311 29.179 1.00 40.16 102 THR A N 1
ATOM 818 C CA . THR A 1 102 ? -29.245 -13.764 29.252 1.00 40.16 102 THR A CA 1
ATOM 819 C C . THR A 1 102 ? -28.354 -14.214 28.116 1.00 40.16 102 THR A C 1
ATOM 821 O O . THR A 1 102 ? -28.542 -13.795 26.977 1.00 40.16 102 THR A O 1
ATOM 824 N N . GLU A 1 103 ? -27.352 -15.012 28.457 1.00 47.34 103 GLU A N 1
ATOM 825 C CA . GLU A 1 103 ? -26.453 -15.699 27.542 1.00 47.34 103 GLU A CA 1
ATOM 826 C C . GLU A 1 103 ? -27.248 -16.395 26.428 1.00 47.34 103 GLU A C 1
ATOM 828 O O . GLU A 1 103 ? -27.735 -17.514 26.596 1.00 47.34 103 GLU A O 1
ATOM 833 N N . GLU A 1 104 ? -27.387 -15.753 25.268 1.00 36.53 104 GLU A N 1
ATOM 834 C CA . GLU A 1 104 ? -27.905 -16.434 24.092 1.00 36.53 104 GLU A CA 1
ATOM 835 C C . GLU A 1 104 ? -26.749 -17.187 23.435 1.00 36.53 104 GLU A C 1
ATOM 837 O O . GLU A 1 104 ? -25.930 -16.668 22.675 1.00 36.53 104 GLU A O 1
ATOM 84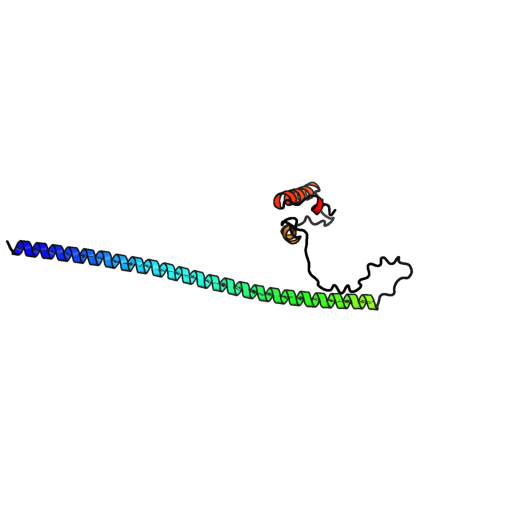2 N N . LYS A 1 105 ? -26.665 -18.460 23.812 1.00 45.06 105 LYS A N 1
ATOM 843 C CA . LYS A 1 105 ? -25.892 -19.508 23.158 1.00 45.06 105 LYS A CA 1
ATOM 844 C C . LYS A 1 105 ? -26.410 -19.682 21.723 1.00 45.06 105 LYS A C 1
ATOM 846 O O . LYS A 1 105 ? -27.157 -20.617 21.444 1.00 45.06 105 LYS A O 1
ATOM 851 N N . LEU A 1 106 ? -26.033 -18.793 20.806 1.00 34.81 106 LEU A N 1
ATOM 852 C CA . LEU A 1 106 ? -26.391 -18.923 19.394 1.00 34.81 106 LEU A CA 1
ATOM 853 C C . LEU A 1 106 ? -25.457 -19.918 18.704 1.00 34.81 106 LEU A C 1
ATOM 855 O O . LEU A 1 106 ? -24.335 -19.630 18.291 1.00 34.81 106 LEU A O 1
ATOM 859 N N . SER A 1 107 ? -25.978 -21.141 18.632 1.00 32.62 107 SER A N 1
ATOM 860 C CA . SER A 1 107 ? -25.589 -22.200 17.714 1.00 32.62 107 SER A CA 1
ATOM 861 C C . SER A 1 107 ? -25.512 -21.663 16.284 1.00 32.62 107 SER A C 1
ATOM 863 O O . SER A 1 107 ? -26.526 -21.311 15.689 1.00 32.62 107 SER A O 1
ATOM 865 N N . VAL A 1 108 ? -24.308 -21.684 15.719 1.00 41.75 108 VAL A N 1
ATOM 866 C CA . VAL A 1 108 ? -24.052 -21.509 14.288 1.00 41.75 108 VAL A CA 1
ATOM 867 C C . VAL A 1 108 ? -24.817 -22.581 13.511 1.00 41.75 108 VAL A C 1
ATOM 869 O O . VAL A 1 108 ? -24.487 -23.764 13.600 1.00 41.75 108 VAL A O 1
ATOM 872 N N . LYS A 1 109 ? -25.826 -22.176 12.738 1.00 35.97 109 LYS A N 1
ATOM 873 C CA . LYS A 1 109 ? -26.228 -22.874 11.513 1.00 35.97 109 LYS A CA 1
ATOM 874 C C . LYS A 1 109 ? -26.547 -21.850 10.433 1.00 35.97 109 LYS A C 1
ATOM 876 O O . LYS A 1 109 ? -27.455 -21.038 10.565 1.00 35.97 109 LYS A O 1
ATOM 881 N N . GLU A 1 110 ? -25.734 -21.920 9.390 1.00 42.28 110 GLU A N 1
ATOM 882 C CA . GLU A 1 110 ? -25.885 -21.275 8.095 1.00 42.28 110 GLU A CA 1
ATOM 883 C C . GLU A 1 110 ? -27.282 -21.528 7.506 1.00 42.28 110 GLU A C 1
ATOM 885 O O . GLU A 1 110 ? -27.777 -22.656 7.542 1.00 42.28 110 GLU A O 1
ATOM 890 N N . SER A 1 111 ? -27.902 -20.511 6.904 1.00 35.34 111 SER A N 1
ATOM 891 C CA . SER A 1 111 ? -28.186 -20.502 5.456 1.00 35.34 111 SER A CA 1
ATOM 892 C C . SER A 1 111 ? -29.086 -19.331 5.028 1.00 35.34 111 SER A C 1
ATOM 894 O O . SER A 1 111 ? -30.171 -19.121 5.552 1.00 35.34 111 SER A O 1
ATOM 896 N N . MET A 1 112 ? -28.581 -18.630 4.008 1.00 33.03 112 MET A N 1
ATOM 897 C CA . MET A 1 112 ? -29.268 -17.942 2.906 1.00 33.03 112 MET A CA 1
ATOM 898 C C . MET A 1 112 ? -30.229 -16.771 3.183 1.00 33.03 112 MET A C 1
ATOM 900 O O . MET A 1 112 ? -31.406 -16.906 3.498 1.00 33.03 112 MET A O 1
ATOM 904 N N . THR A 1 113 ? -29.669 -15.605 2.870 1.00 37.47 113 THR A N 1
ATOM 905 C CA . THR A 1 113 ? -30.274 -14.393 2.306 1.00 37.47 113 THR A CA 1
ATOM 906 C C . THR A 1 113 ? -31.320 -14.641 1.204 1.00 37.47 113 THR A C 1
ATOM 908 O O . THR A 1 113 ? -31.227 -15.621 0.461 1.00 37.47 113 THR A O 1
ATOM 911 N N . PRO A 1 114 ? -32.182 -13.644 0.930 1.00 37.88 114 PRO A N 1
ATOM 912 C CA . PRO A 1 114 ? -32.438 -13.215 -0.427 1.00 37.88 114 PRO A CA 1
ATOM 913 C C . PRO A 1 114 ? -31.658 -11.925 -0.698 1.00 37.88 114 PRO A C 1
ATOM 915 O O . PRO A 1 114 ? -31.807 -10.895 -0.048 1.00 37.88 114 PRO A O 1
ATOM 918 N N . PHE A 1 115 ? -30.781 -12.064 -1.675 1.00 42.00 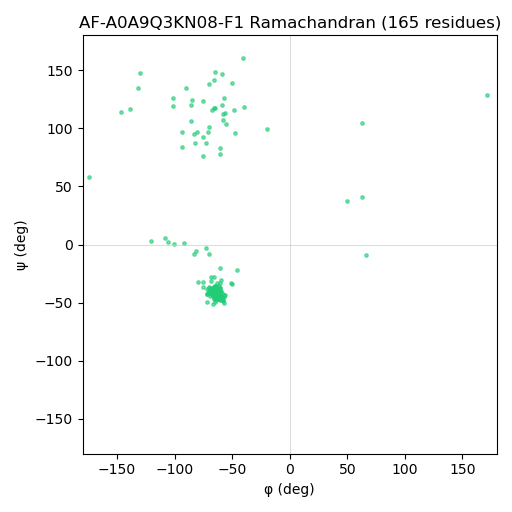115 PHE A N 1
ATOM 919 C CA . PHE A 1 115 ? -30.080 -11.054 -2.444 1.00 42.00 115 PHE A CA 1
ATOM 920 C C . PHE A 1 115 ? -30.965 -9.842 -2.815 1.00 42.00 115 PHE A C 1
ATOM 922 O O . PHE A 1 115 ? -31.919 -9.980 -3.579 1.00 42.00 115 PHE A O 1
ATOM 929 N N . LEU A 1 116 ? -30.594 -8.651 -2.338 1.00 36.34 116 LEU A N 1
ATOM 930 C CA . LEU A 1 116 ? -30.727 -7.402 -3.090 1.00 36.34 116 LEU A CA 1
ATOM 931 C C . LEU A 1 116 ? -29.383 -6.671 -2.997 1.00 36.34 116 LEU A C 1
ATOM 933 O O . LEU A 1 116 ? -28.735 -6.688 -1.954 1.00 36.34 116 LEU A O 1
ATOM 937 N N . GLY A 1 117 ? -28.943 -6.169 -4.146 1.00 33.06 117 GLY A N 1
ATOM 938 C CA . GLY A 1 117 ? -27.545 -6.003 -4.515 1.00 33.06 117 GLY A CA 1
ATOM 939 C C . GLY A 1 117 ? -26.687 -5.122 -3.611 1.00 33.06 117 GLY A C 1
ATOM 940 O O . GLY A 1 117 ? -27.127 -4.127 -3.044 1.00 33.06 117 GLY A O 1
ATOM 941 N N . GLU A 1 118 ? -25.426 -5.543 -3.556 1.00 44.41 118 GLU A N 1
ATOM 942 C CA . GLU A 1 118 ? -24.211 -4.780 -3.278 1.00 44.41 118 GLU A CA 1
ATOM 943 C C . GLU A 1 118 ? -24.359 -3.268 -3.489 1.00 44.41 118 GLU A C 1
ATOM 945 O O . GLU A 1 118 ? -24.303 -2.770 -4.608 1.00 44.41 118 GLU A O 1
ATOM 950 N N . ASN A 1 119 ? -24.569 -2.553 -2.386 1.00 44.25 119 ASN A N 1
ATOM 951 C CA . ASN A 1 119 ? -23.842 -1.343 -1.992 1.00 44.25 119 ASN A CA 1
ATOM 952 C C . ASN A 1 119 ? -24.322 -0.946 -0.589 1.00 44.25 119 ASN A C 1
ATOM 954 O O . ASN A 1 119 ? -24.848 0.139 -0.356 1.00 44.25 119 ASN A O 1
ATOM 958 N N . VAL A 1 120 ? -24.176 -1.864 0.372 1.00 45.66 120 VAL A N 1
ATOM 959 C CA . VAL A 1 120 ? -24.283 -1.502 1.787 1.00 45.66 120 VAL A CA 1
ATOM 960 C C . VAL A 1 120 ? -22.982 -0.796 2.128 1.00 45.66 120 VAL A C 1
ATOM 962 O O . VAL A 1 120 ? -21.979 -1.439 2.435 1.00 45.66 120 VAL A O 1
ATOM 965 N N . ILE A 1 121 ? -22.995 0.528 2.010 1.00 48.44 121 ILE A N 1
ATOM 966 C CA . ILE A 1 121 ? -21.972 1.399 2.581 1.00 48.44 121 ILE A CA 1
ATOM 967 C C . ILE A 1 121 ? -21.936 1.063 4.064 1.00 48.44 121 ILE A C 1
ATOM 969 O O . ILE A 1 121 ? -22.860 1.355 4.821 1.00 48.44 121 ILE A O 1
ATOM 973 N N . SER A 1 122 ? -20.910 0.314 4.450 1.00 49.84 122 SER A N 1
ATOM 974 C CA . SER A 1 122 ? -20.702 -0.075 5.834 1.00 49.84 122 SER A CA 1
ATOM 975 C C . SER A 1 122 ? -20.421 1.203 6.625 1.00 49.84 122 SER A C 1
ATOM 977 O O . SER A 1 122 ? -19.795 2.116 6.091 1.00 49.84 122 SER A O 1
ATOM 979 N N . GLU A 1 123 ? -20.810 1.280 7.900 1.00 51.78 123 GLU A N 1
ATOM 980 C CA . GLU A 1 123 ? -20.510 2.414 8.804 1.00 51.78 123 GLU A CA 1
ATOM 981 C C . GLU A 1 123 ? -19.033 2.878 8.742 1.00 51.78 123 GLU A C 1
ATOM 983 O O . GLU A 1 123 ? -18.702 4.025 9.041 1.00 51.78 123 GLU A O 1
ATOM 988 N N . LYS A 1 124 ? -18.132 1.999 8.285 1.00 50.16 124 LYS A N 1
ATOM 989 C CA . LYS A 1 124 ? -16.724 2.279 7.983 1.00 50.16 124 LYS A CA 1
ATOM 990 C C . LYS A 1 124 ? -16.464 3.289 6.863 1.00 50.16 124 LYS A C 1
ATOM 992 O O . LYS A 1 124 ? -15.456 3.982 6.937 1.00 50.16 124 LYS A O 1
ATOM 997 N N . ASP A 1 125 ? -17.303 3.371 5.837 1.00 49.88 125 ASP A N 1
ATOM 998 C CA . ASP A 1 125 ? -17.114 4.332 4.742 1.00 49.88 125 ASP A CA 1
ATOM 999 C C . ASP A 1 125 ? -17.599 5.730 5.137 1.00 49.88 125 ASP A C 1
ATOM 1001 O O . ASP A 1 125 ? -16.955 6.719 4.803 1.00 49.88 125 ASP A O 1
ATOM 1005 N N . ILE A 1 126 ? -18.632 5.794 5.980 1.00 53.12 126 ILE A N 1
ATOM 1006 C CA . ILE A 1 126 ? -19.091 7.016 6.656 1.00 53.12 126 ILE A CA 1
ATOM 1007 C C . ILE A 1 126 ? -18.028 7.529 7.653 1.00 53.12 126 ILE A C 1
ATOM 1009 O O . ILE A 1 126 ? -17.899 8.728 7.889 1.00 53.12 126 ILE A O 1
ATOM 1013 N N . SER A 1 127 ? -17.205 6.629 8.200 1.00 53.12 127 SER A N 1
ATOM 1014 C CA . SER A 1 127 ? -16.110 6.961 9.125 1.00 53.12 127 SER A CA 1
ATOM 1015 C C . SER A 1 127 ? -14.899 7.636 8.457 1.00 53.12 127 SER A C 1
ATOM 1017 O O . SER A 1 127 ? -13.952 7.987 9.156 1.00 53.12 127 SER A O 1
ATOM 1019 N N . LYS A 1 128 ? -14.894 7.811 7.124 1.00 50.88 128 LYS A N 1
ATOM 1020 C CA . LYS A 1 128 ? -13.874 8.604 6.408 1.00 50.88 128 LYS A CA 1
ATOM 1021 C C . LYS A 1 128 ? -14.151 10.108 6.445 1.00 50.88 128 LYS A C 1
ATOM 1023 O O . LYS A 1 128 ? -13.320 10.877 5.969 1.00 50.88 128 LYS A O 1
ATOM 1028 N N . LEU A 1 129 ? -15.293 10.527 6.992 1.00 53.81 129 LEU A N 1
ATOM 1029 C CA . LEU A 1 129 ? -15.541 11.930 7.282 1.00 53.81 129 LEU A CA 1
ATOM 1030 C C . LEU A 1 129 ? -14.636 12.332 8.450 1.00 53.81 129 LEU A C 1
ATOM 1032 O O . LEU A 1 129 ? -14.890 11.970 9.598 1.00 53.81 129 LEU A O 1
ATOM 1036 N N . GLU A 1 130 ? -13.535 13.006 8.123 1.00 56.78 130 GLU A N 1
ATOM 1037 C CA . GLU A 1 130 ? -12.452 13.308 9.065 1.00 56.78 130 GLU A CA 1
ATOM 1038 C C . GLU A 1 130 ? -12.918 14.172 10.252 1.00 56.78 130 GLU A C 1
ATOM 1040 O O . GLU A 1 130 ? -12.318 14.111 11.320 1.00 56.78 130 GLU A O 1
ATOM 1045 N N . GLU A 1 131 ? -14.044 14.881 10.124 1.00 58.19 131 GLU A N 1
ATOM 1046 C CA . GLU A 1 131 ? -14.710 15.553 11.238 1.00 58.19 131 GLU A CA 1
ATOM 1047 C C . GLU A 1 131 ? -16.233 15.544 11.055 1.00 58.19 131 GLU A C 1
ATOM 1049 O O . GLU A 1 131 ? -16.791 16.183 10.162 1.00 58.19 131 GLU A O 1
ATOM 1054 N N . TRP A 1 132 ? -16.934 14.836 11.940 1.00 59.00 132 TRP A N 1
ATOM 1055 C CA . TRP A 1 132 ? -18.342 15.133 12.180 1.00 59.00 132 TRP A CA 1
ATOM 1056 C C . TRP A 1 132 ? -18.433 16.476 12.911 1.00 59.00 132 TRP A C 1
ATOM 1058 O O . TRP A 1 132 ? -17.666 16.694 13.857 1.00 59.00 132 TRP A O 1
ATOM 1068 N N . PRO A 1 133 ? -19.374 17.367 12.551 1.00 57.44 133 PRO A N 1
ATOM 1069 C CA . PRO A 1 133 ? -19.569 18.605 13.292 1.00 57.44 133 PRO A CA 1
ATOM 1070 C C . PRO A 1 133 ? -19.846 18.269 14.759 1.00 57.44 133 PRO A C 1
ATOM 1072 O O . PRO A 1 133 ? -20.840 17.626 15.103 1.00 57.44 133 PRO A O 1
ATOM 1075 N N . THR A 1 134 ? -18.909 18.645 15.628 1.00 55.00 134 THR A N 1
ATOM 1076 C CA . THR A 1 134 ? -18.932 18.239 17.030 1.00 55.00 134 THR A CA 1
ATOM 1077 C C . THR A 1 134 ? -19.791 19.219 17.818 1.00 55.00 134 THR A C 1
ATOM 1079 O O . THR A 1 134 ? -19.524 20.420 17.864 1.00 55.00 134 THR A O 1
ATOM 1082 N N . PHE A 1 135 ? -20.855 18.712 18.440 1.00 53.75 135 PHE A N 1
ATOM 1083 C CA . PHE A 1 135 ? -21.768 19.524 19.237 1.00 53.75 135 PHE A CA 1
ATOM 1084 C C . PHE A 1 135 ? -21.200 19.734 20.646 1.00 53.75 135 PHE A C 1
ATOM 1086 O O . PHE A 1 135 ? -21.485 18.967 21.563 1.00 53.75 135 PHE A O 1
ATOM 1093 N N . CYS A 1 136 ? -20.381 20.771 20.825 1.00 51.50 136 CYS A N 1
ATOM 1094 C CA . CYS A 1 136 ? -19.795 21.104 22.131 1.00 51.50 136 CYS A CA 1
ATOM 1095 C C . CYS A 1 136 ? -20.627 22.105 22.954 1.00 51.50 136 CYS A C 1
ATOM 1097 O O . CYS A 1 136 ? -20.212 22.475 24.045 1.00 51.50 136 CYS A O 1
ATOM 1099 N N . GLY A 1 137 ? -21.784 22.568 22.467 1.00 54.09 137 GLY A N 1
ATOM 1100 C CA . GLY A 1 137 ? -22.679 23.479 23.202 1.00 54.09 137 GLY A CA 1
ATOM 1101 C C . GLY A 1 137 ? -22.136 24.894 23.485 1.00 54.09 137 GLY A C 1
ATOM 1102 O O . GLY A 1 137 ? -22.910 25.748 23.902 1.00 54.09 137 GLY A O 1
ATOM 1103 N N . GLU A 1 138 ? -20.852 25.163 23.229 1.00 57.44 138 GLU A N 1
ATOM 1104 C CA . GLU A 1 138 ? -20.187 26.459 23.464 1.00 57.44 138 GLU A CA 1
ATOM 1105 C C . GLU A 1 138 ? -19.844 27.244 22.178 1.00 57.44 138 GLU A C 1
ATOM 1107 O O . GLU A 1 138 ? -19.221 28.300 22.248 1.00 57.44 138 GLU A O 1
ATOM 1112 N N . GLY 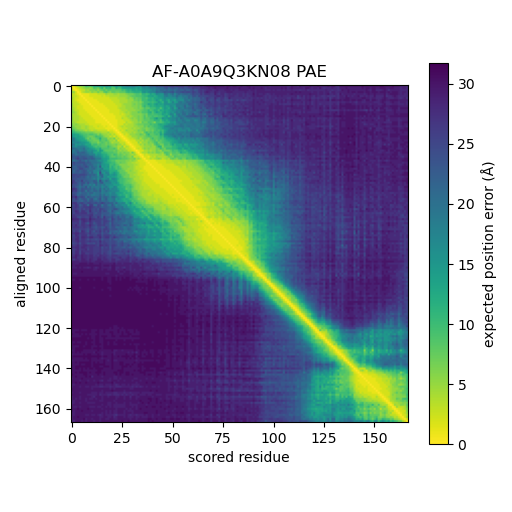A 1 139 ? -20.265 26.775 21.000 1.00 54.22 139 GLY A N 1
ATOM 1113 C CA . GLY A 1 139 ? -20.031 27.437 19.709 1.00 54.22 139 GLY A CA 1
ATOM 1114 C C . GLY A 1 139 ? -21.315 27.573 18.893 1.00 54.22 139 GLY A C 1
ATOM 1115 O O . GLY A 1 139 ? -22.209 26.734 19.005 1.00 54.22 139 GLY A O 1
ATOM 1116 N N . GLU A 1 140 ? -21.421 28.643 18.098 1.00 59.41 140 GLU A N 1
ATOM 1117 C CA . GLU A 1 140 ? -22.591 28.930 17.261 1.00 59.41 140 GLU A CA 1
ATOM 1118 C C . GLU A 1 140 ? -22.862 27.774 16.292 1.00 59.41 140 GLU A C 1
ATOM 1120 O O . GLU A 1 140 ? -22.141 27.546 15.323 1.00 59.41 140 GLU A O 1
ATOM 1125 N N . TYR A 1 141 ? -23.921 27.021 16.577 1.00 66.38 141 TYR A N 1
ATOM 1126 C CA . TYR A 1 141 ? -24.373 25.939 15.723 1.00 66.38 141 TYR A CA 1
ATOM 1127 C C . TYR A 1 141 ? -24.917 26.510 14.405 1.00 66.38 141 TYR A C 1
ATOM 1129 O O . TYR A 1 141 ? -25.940 27.201 14.381 1.00 66.38 141 TYR A O 1
ATOM 1137 N N . SER A 1 142 ? -24.258 26.194 13.291 1.00 65.12 142 SER A N 1
ATOM 1138 C CA . SER A 1 142 ? -24.740 26.545 11.956 1.00 65.12 142 SER A CA 1
ATOM 1139 C C . SER A 1 142 ? -25.556 25.393 11.369 1.00 65.12 142 SER A C 1
ATOM 1141 O O . SER A 1 142 ? -25.016 24.461 10.772 1.00 65.12 142 SER A O 1
ATOM 1143 N N . HIS A 1 143 ? -26.888 25.478 11.494 1.00 67.44 143 HIS A N 1
ATOM 1144 C CA . HIS A 1 143 ? -27.835 24.526 10.881 1.00 67.44 143 HIS A CA 1
ATOM 1145 C C . HIS A 1 143 ? -27.569 24.330 9.380 1.00 67.44 143 HIS A C 1
ATOM 1147 O O . HIS A 1 143 ? -27.766 23.246 8.841 1.00 67.44 143 HIS A O 1
ATOM 1153 N N . ILE A 1 144 ? -27.111 25.388 8.709 1.00 72.31 144 ILE A N 1
ATOM 1154 C CA . ILE A 1 144 ? -26.856 25.399 7.269 1.00 72.31 144 ILE A CA 1
ATOM 1155 C C . ILE A 1 144 ? -25.635 24.541 6.929 1.00 72.31 144 ILE A C 1
ATOM 1157 O O . ILE A 1 144 ? -25.645 23.834 5.926 1.00 72.31 144 ILE A O 1
ATOM 1161 N N . GLU A 1 145 ? -24.593 24.595 7.752 1.00 67.25 145 GLU A N 1
ATOM 1162 C CA . GLU A 1 145 ? -23.371 23.821 7.538 1.00 67.25 145 GLU A CA 1
ATOM 1163 C C . GLU A 1 145 ? -23.615 22.333 7.784 1.00 67.25 145 GLU A C 1
ATOM 1165 O O . GLU A 1 145 ? -23.238 21.510 6.959 1.00 67.25 145 GLU A O 1
ATOM 1170 N N . PHE A 1 146 ? -24.370 22.001 8.834 1.00 74.00 146 PHE A N 1
ATOM 1171 C CA . PHE A 1 146 ? -24.783 20.625 9.098 1.00 74.00 146 PHE A CA 1
ATOM 1172 C C . PHE A 1 146 ? -25.570 20.016 7.928 1.00 74.00 146 PHE A C 1
ATOM 1174 O O . PHE A 1 146 ? -25.248 18.921 7.476 1.00 74.00 146 PHE A O 1
ATOM 1181 N N . ILE A 1 147 ? -26.575 20.731 7.408 1.00 75.12 147 ILE A N 1
ATOM 1182 C CA . ILE A 1 147 ? -27.391 20.243 6.284 1.00 75.12 147 ILE A CA 1
ATOM 1183 C C . ILE A 1 147 ? -26.532 20.058 5.027 1.00 75.12 147 ILE A C 1
ATOM 1185 O O . ILE A 1 147 ? -26.632 19.022 4.380 1.00 75.12 147 ILE A O 1
ATOM 1189 N N . ARG A 1 148 ? -25.623 20.997 4.729 1.00 74.50 148 ARG A N 1
ATOM 1190 C CA . ARG A 1 148 ? -24.700 20.868 3.588 1.00 74.50 148 ARG A CA 1
ATOM 1191 C C . ARG A 1 148 ? -23.802 19.642 3.692 1.00 74.50 148 ARG A C 1
ATOM 1193 O O . ARG A 1 148 ? -23.592 18.973 2.688 1.00 74.50 148 ARG A O 1
ATOM 1200 N N . THR A 1 149 ? -23.299 19.330 4.883 1.00 70.69 149 THR A N 1
ATOM 1201 C CA . THR A 1 149 ? -22.483 18.129 5.096 1.00 70.69 149 THR A CA 1
ATOM 1202 C C . THR A 1 149 ? -23.286 16.856 4.828 1.00 70.69 149 THR A C 1
ATOM 1204 O O . THR A 1 149 ? -22.765 15.922 4.228 1.00 70.69 149 THR A O 1
ATOM 1207 N N . ILE A 1 150 ? -24.566 16.819 5.212 1.00 74.44 150 ILE A N 1
ATOM 1208 C CA . ILE A 1 150 ? -25.446 15.682 4.906 1.00 74.44 150 ILE A CA 1
ATOM 1209 C C . ILE A 1 150 ? -25.730 15.580 3.402 1.00 74.44 150 ILE A C 1
ATOM 1211 O O . ILE A 1 150 ? -25.641 14.483 2.855 1.00 74.44 150 ILE A O 1
ATOM 1215 N N . ASP A 1 151 ? -26.015 16.694 2.725 1.00 73.88 151 ASP A N 1
ATOM 1216 C CA . ASP A 1 151 ? -26.265 16.706 1.277 1.00 73.88 151 ASP A CA 1
ATOM 1217 C C . ASP A 1 151 ? -25.033 16.221 0.492 1.00 73.88 151 ASP A C 1
ATOM 1219 O O . ASP A 1 151 ? -25.157 15.397 -0.413 1.00 73.88 151 ASP A O 1
ATOM 1223 N N . MET A 1 152 ? -23.830 16.651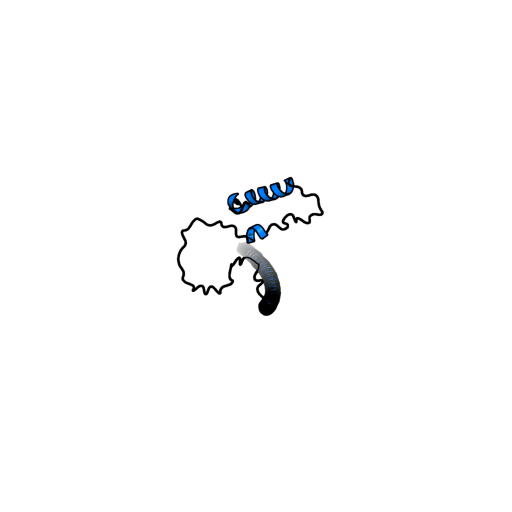 0.892 1.00 72.56 152 MET A N 1
ATOM 1224 C CA . MET A 1 152 ? -22.572 16.166 0.309 1.00 72.56 152 MET A CA 1
ATOM 1225 C C . MET A 1 152 ? -22.396 14.656 0.493 1.00 72.56 152 MET A C 1
ATOM 1227 O O . MET A 1 152 ? -22.032 13.954 -0.445 1.00 72.56 152 MET A O 1
ATOM 1231 N N . LEU A 1 153 ? -22.713 14.126 1.676 1.00 68.31 153 LEU A N 1
ATOM 1232 C CA . LEU A 1 153 ? -22.642 12.686 1.935 1.00 68.31 153 LEU A CA 1
ATOM 1233 C C . LEU A 1 153 ? -23.643 11.885 1.092 1.00 68.31 153 LEU A C 1
ATOM 1235 O O . LEU A 1 153 ? -23.342 10.769 0.669 1.00 68.31 153 LEU A O 1
ATOM 1239 N N . GLN A 1 154 ? -24.833 12.428 0.836 1.00 72.00 154 GLN A N 1
ATOM 1240 C CA . GLN A 1 154 ? -25.797 11.794 -0.064 1.00 72.00 154 GLN A CA 1
ATOM 1241 C C . GLN A 1 154 ? -25.301 11.773 -1.507 1.00 72.00 154 GLN A C 1
ATOM 1243 O O . GLN A 1 154 ? -25.527 10.788 -2.208 1.00 72.00 154 GLN A O 1
ATOM 1248 N N . GLU A 1 155 ? -24.625 12.828 -1.955 1.00 70.06 155 GLU A N 1
ATOM 1249 C CA . GLU A 1 155 ? -24.092 12.916 -3.313 1.00 70.06 155 GLU A CA 1
ATOM 1250 C C . GLU A 1 155 ? -22.888 11.983 -3.508 1.00 70.06 155 GLU A C 1
ATOM 1252 O O . GLU A 1 155 ? -22.907 11.156 -4.422 1.00 70.06 155 GLU A O 1
ATOM 1257 N N . ASP A 1 156 ? -21.911 12.034 -2.599 1.00 68.94 156 ASP A N 1
ATOM 1258 C CA . ASP A 1 156 ? -20.653 11.277 -2.681 1.00 68.94 156 ASP A CA 1
ATOM 1259 C C . ASP A 1 156 ? -20.851 9.767 -2.515 1.00 68.94 156 ASP A C 1
ATOM 1261 O O . ASP A 1 156 ? -20.118 8.959 -3.092 1.00 68.94 156 ASP A O 1
ATOM 1265 N N . PHE A 1 157 ? -21.852 9.376 -1.724 1.00 66.19 157 PHE A N 1
ATOM 1266 C CA . PHE A 1 157 ? -22.077 7.983 -1.357 1.00 66.19 157 PHE A CA 1
ATOM 1267 C C . PHE A 1 157 ? -23.451 7.453 -1.795 1.00 66.19 157 PHE A C 1
ATOM 1269 O O . PHE A 1 157 ? -23.779 6.310 -1.512 1.00 66.19 157 PHE A O 1
ATOM 1276 N N . HIS A 1 158 ? -24.282 8.229 -2.495 1.00 65.19 158 HIS A N 1
ATOM 1277 C CA . HIS A 1 158 ? -25.637 7.808 -2.905 1.00 65.19 158 HIS A CA 1
ATOM 1278 C C . HIS A 1 158 ? -26.470 7.214 -1.753 1.00 65.19 158 HIS A C 1
ATOM 1280 O O . HIS A 1 158 ? -27.224 6.251 -1.926 1.00 65.19 158 HIS A O 1
ATOM 1286 N N . ILE A 1 159 ? -26.319 7.777 -0.552 1.00 65.19 159 ILE A N 1
ATOM 1287 C CA . ILE A 1 159 ? -26.990 7.284 0.652 1.00 65.19 159 ILE A CA 1
ATOM 1288 C C . ILE A 1 159 ? -28.464 7.690 0.599 1.00 65.19 159 ILE A C 1
ATOM 1290 O O . ILE A 1 159 ? -28.799 8.871 0.510 1.00 65.19 159 ILE A O 1
ATOM 1294 N N . ALA A 1 160 ? -29.361 6.706 0.684 1.00 65.69 160 ALA A N 1
ATOM 1295 C CA . ALA A 1 160 ? -30.795 6.961 0.740 1.00 65.69 160 ALA A CA 1
ATOM 1296 C C . ALA A 1 160 ? -31.179 7.690 2.039 1.00 65.69 160 ALA A C 1
ATOM 1298 O O . ALA A 1 160 ? -30.695 7.357 3.123 1.00 65.69 160 ALA A O 1
ATOM 1299 N N . ASN A 1 161 ? -32.120 8.636 1.940 1.00 62.31 161 ASN A N 1
ATOM 1300 C CA . ASN A 1 161 ? -32.647 9.405 3.078 1.00 62.31 161 ASN A CA 1
ATOM 1301 C C . ASN A 1 161 ? -33.083 8.522 4.263 1.00 62.31 161 ASN A C 1
ATOM 1303 O O . ASN A 1 161 ? -32.942 8.913 5.418 1.00 62.31 161 ASN A O 1
ATOM 1307 N N . GLU A 1 162 ? -33.597 7.327 3.979 1.00 65.81 162 GLU A N 1
ATOM 1308 C CA . GLU A 1 162 ? -34.075 6.353 4.968 1.00 65.81 162 GLU A CA 1
ATOM 1309 C C . GLU A 1 162 ? -32.963 5.911 5.933 1.00 65.81 162 GLU A C 1
ATOM 1311 O O . GLU A 1 162 ? -33.192 5.817 7.139 1.00 65.81 162 GLU A O 1
ATOM 1316 N N . ILE A 1 163 ? -31.735 5.756 5.424 1.00 63.31 163 ILE A N 1
ATOM 1317 C CA . ILE A 1 163 ? -30.557 5.365 6.210 1.00 63.31 163 ILE A CA 1
ATOM 1318 C C . ILE A 1 163 ? -30.131 6.505 7.146 1.00 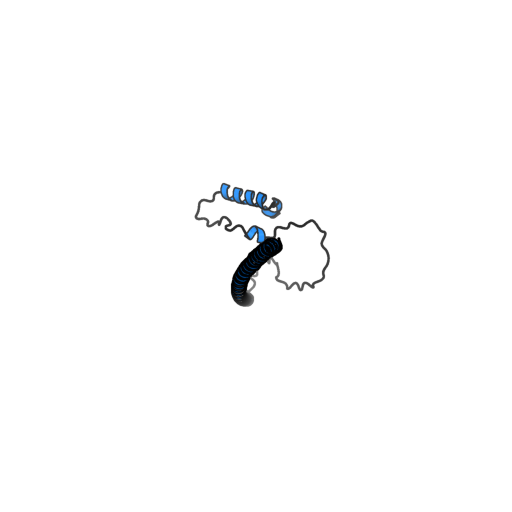63.31 163 ILE A C 1
ATOM 1320 O O . ILE A 1 163 ? -29.744 6.260 8.285 1.00 63.31 163 ILE A O 1
ATOM 1324 N N . ILE A 1 164 ? -30.250 7.758 6.699 1.00 61.22 164 ILE A N 1
ATOM 1325 C CA . ILE A 1 164 ? -29.863 8.944 7.482 1.00 61.22 164 ILE A CA 1
ATOM 1326 C C . ILE A 1 164 ? -30.887 9.244 8.585 1.00 61.22 164 ILE A C 1
ATOM 1328 O O . ILE A 1 164 ? -30.520 9.658 9.682 1.00 61.22 164 ILE A O 1
ATOM 1332 N N . VAL A 1 165 ? -32.175 9.020 8.315 1.00 63.78 165 VAL A N 1
ATOM 1333 C CA . VAL A 1 165 ? -33.268 9.282 9.269 1.00 63.78 165 VAL A CA 1
ATOM 1334 C C . VAL A 1 165 ? -33.468 8.118 10.258 1.00 63.78 165 VAL A C 1
ATOM 1336 O O . VAL A 1 165 ? -34.199 8.272 11.238 1.00 63.78 165 VAL A O 1
ATOM 1339 N N . GLY A 1 166 ? -32.793 6.980 10.054 1.00 54.53 166 GLY A N 1
ATOM 1340 C CA . GLY A 1 166 ? -32.804 5.841 10.977 1.00 54.53 166 GLY A CA 1
ATOM 1341 C C . GLY A 1 166 ? -34.188 5.207 11.144 1.00 54.53 166 GLY A C 1
ATOM 1342 O O . GLY A 1 166 ? -34.584 4.897 12.270 1.00 54.53 166 GLY A O 1
ATOM 1343 N N . LYS A 1 167 ? -34.942 5.075 10.045 1.00 44.53 167 LYS A N 1
ATOM 1344 C CA . LYS A 1 167 ? -36.269 4.440 10.011 1.00 44.53 167 LYS A CA 1
ATOM 1345 C C . LYS A 1 167 ? -36.268 3.137 9.232 1.00 44.53 167 LYS A C 1
ATOM 1347 O O . LYS A 1 167 ? -35.632 3.104 8.160 1.00 44.53 167 LYS A O 1
#

Mean predicted aligned error: 21.63 Å

Radius of gyration: 38.76 Å; Cα contacts (8 Å, |Δi|>4): 12; chains: 1; bounding box: 90×52×110 Å